Protein AF-A0A8E0S7M1-F1 (afdb_monomer_lite)

Foldseek 3Di:
DQPLVVVCVPDPDNDDLSVQKFKKQPDDPNRHIDTDDRPDDPVVDPAPDPDRDIDTDGWKQDPPPDPDDVVQQVVCPDLVNLVVLLVCLVVVVLVVVVVSLVSPHILSDDDDDPDDDPPPSSVSVVVSCVVVVRRGD

pLDDT: mean 76.75, std 13.72, range [44.88, 94.06]

Organism: NCBI:txid27845

Radius of gyration: 16.37 Å; chains: 1; bounding box: 41×38×44 Å

Sequence (137 aa):
MDIKMNIISSIDRPLKDKWNYGLFLPPSKGKAGKFLQEDRMLKEYPFDSSVGHLELKYKQRVYRVLKTNLNKLKKIHIKSNLKNFLDCVKSGDVDKVSKWLNKGLDPNFQWKDGGGKTENDLVFTYKLLEKRHVNCV

Secondary structure (DSSP, 8-state):
--HHHHHHHT-SSPPTTGGGEEEEEPPBTTBPPEEPPTTS-GGGS--SSSS---EEEE--B--SS----HHHHHHHSSHHHHHHHHHHHHTT-HHHHHHHHHHT--S------TT--THHHHHHHHHHHHHTT--B-

Structure (mmCIF, N/CA/C/O backbone):
data_AF-A0A8E0S7M1-F1
#
_entry.id   AF-A0A8E0S7M1-F1
#
loop_
_atom_site.group_PDB
_atom_site.id
_atom_site.type_symbol
_atom_site.label_atom_id
_atom_site.label_alt_id
_atom_site.label_comp_id
_atom_site.label_asym_id
_atom_site.label_entity_id
_atom_site.label_seq_id
_atom_site.pdbx_PDB_ins_code
_atom_site.Cartn_x
_atom_site.Cartn_y
_atom_site.Cartn_z
_atom_site.occupancy
_atom_site.B_iso_or_equiv
_atom_site.auth_seq_id
_atom_site.auth_comp_id
_atom_site.auth_asym_id
_atom_site.auth_atom_id
_atom_site.pdbx_PDB_model_num
ATOM 1 N N . MET A 1 1 ? 9.078 -19.422 -0.738 1.00 48.00 1 MET A N 1
ATOM 2 C CA . MET A 1 1 ? 9.791 -18.615 0.274 1.00 48.00 1 MET A CA 1
ATOM 3 C C . MET A 1 1 ? 9.487 -17.157 -0.017 1.00 48.00 1 MET A C 1
ATOM 5 O O . MET A 1 1 ? 9.556 -16.780 -1.182 1.00 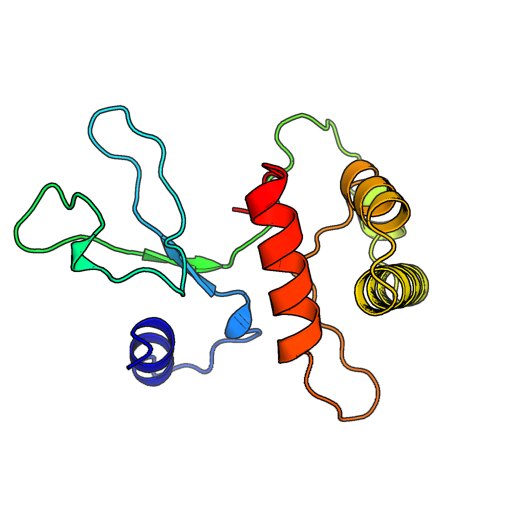48.00 1 MET A O 1
ATOM 9 N N . ASP A 1 2 ? 9.075 -16.383 0.984 1.00 74.44 2 ASP A N 1
ATOM 10 C CA . ASP A 1 2 ? 8.703 -14.979 0.792 1.00 74.44 2 ASP A CA 1
ATOM 11 C C . ASP A 1 2 ? 9.970 -14.113 0.674 1.00 74.44 2 ASP A C 1
ATOM 13 O O . ASP A 1 2 ? 10.666 -13.850 1.656 1.00 74.44 2 ASP A O 1
ATOM 17 N N . ILE A 1 3 ? 10.290 -13.696 -0.553 1.00 80.12 3 ILE A N 1
ATOM 18 C CA . ILE A 1 3 ? 11.481 -12.895 -0.875 1.00 80.12 3 ILE A CA 1
ATOM 19 C C . ILE A 1 3 ? 11.470 -11.562 -0.123 1.00 80.12 3 ILE A C 1
ATOM 21 O O . ILE A 1 3 ? 12.529 -11.086 0.287 1.00 80.12 3 ILE A O 1
ATOM 25 N N . LYS A 1 4 ? 10.285 -10.987 0.124 1.00 81.94 4 LYS A N 1
ATOM 26 C CA . LYS A 1 4 ? 10.144 -9.753 0.900 1.00 81.94 4 LYS A CA 1
ATOM 27 C C . LYS A 1 4 ? 10.672 -9.956 2.320 1.00 81.94 4 LYS A C 1
ATOM 29 O O . LYS A 1 4 ? 11.439 -9.131 2.807 1.00 81.94 4 LYS A O 1
ATOM 34 N N . MET A 1 5 ? 10.305 -11.062 2.967 1.00 80.44 5 MET A N 1
ATOM 35 C CA . MET A 1 5 ? 10.717 -11.343 4.346 1.00 80.44 5 MET A CA 1
ATOM 36 C C . MET A 1 5 ? 12.210 -11.648 4.454 1.00 80.44 5 MET A C 1
ATOM 38 O O . MET A 1 5 ? 12.847 -11.180 5.395 1.00 80.44 5 MET A O 1
ATOM 42 N N . ASN A 1 6 ? 12.783 -12.332 3.461 1.00 85.19 6 ASN A N 1
ATOM 43 C CA . ASN A 1 6 ? 14.228 -12.556 3.394 1.00 85.19 6 ASN A CA 1
ATOM 44 C C . ASN A 1 6 ? 15.000 -11.232 3.294 1.00 85.19 6 ASN A C 1
ATOM 46 O O . ASN A 1 6 ? 15.925 -11.009 4.070 1.00 85.19 6 ASN A O 1
ATOM 50 N N . ILE A 1 7 ? 14.580 -10.326 2.402 1.00 86.31 7 ILE A N 1
ATOM 51 C CA . ILE A 1 7 ? 15.206 -9.002 2.248 1.00 86.31 7 ILE A CA 1
ATOM 52 C C . ILE A 1 7 ? 15.051 -8.174 3.526 1.00 86.31 7 ILE A C 1
ATOM 54 O O . ILE A 1 7 ? 16.004 -7.554 3.979 1.00 86.31 7 ILE A O 1
ATOM 58 N N . ILE A 1 8 ? 13.866 -8.173 4.143 1.00 84.88 8 ILE A N 1
ATOM 59 C CA . ILE A 1 8 ? 13.645 -7.455 5.406 1.00 84.88 8 ILE A CA 1
ATOM 60 C C . ILE A 1 8 ? 14.558 -8.001 6.512 1.00 84.88 8 ILE A C 1
ATOM 62 O O . ILE A 1 8 ? 15.075 -7.222 7.307 1.00 84.88 8 ILE A O 1
ATOM 66 N N . SER A 1 9 ? 14.771 -9.320 6.562 1.00 84.50 9 SER A N 1
ATOM 67 C CA . SER A 1 9 ? 15.631 -9.957 7.566 1.00 84.50 9 SER A CA 1
ATOM 68 C C . SER A 1 9 ? 17.124 -9.684 7.370 1.00 84.50 9 SER A C 1
ATOM 70 O O . SER A 1 9 ? 17.870 -9.747 8.340 1.00 84.50 9 SER A O 1
ATOM 72 N N . SER A 1 10 ? 17.557 -9.357 6.148 1.00 86.81 10 SER A N 1
ATOM 73 C CA . SER A 1 10 ? 18.957 -9.044 5.839 1.00 86.81 10 SER A CA 1
ATOM 74 C C . SER A 1 10 ? 19.325 -7.576 6.074 1.00 86.81 10 SER A C 1
ATOM 76 O O . SER A 1 10 ? 20.444 -7.177 5.772 1.00 86.81 10 SER A O 1
ATOM 78 N N . ILE A 1 11 ? 18.388 -6.742 6.533 1.00 86.69 11 ILE A N 1
ATOM 79 C CA . ILE A 1 11 ? 18.644 -5.330 6.829 1.00 86.69 11 ILE A CA 1
ATOM 80 C C . ILE A 1 11 ? 19.069 -5.214 8.294 1.00 86.69 11 ILE A C 1
ATOM 82 O O . ILE A 1 11 ? 18.279 -5.488 9.193 1.00 86.69 11 ILE A O 1
ATOM 86 N N . ASP A 1 12 ? 20.292 -4.731 8.529 1.00 81.00 12 ASP A N 1
ATOM 87 C CA . ASP A 1 12 ? 20.892 -4.599 9.871 1.00 81.00 12 ASP A CA 1
ATOM 88 C C . ASP A 1 12 ? 20.075 -3.734 10.841 1.00 81.00 12 ASP A C 1
ATOM 90 O O . ASP A 1 12 ? 20.203 -3.840 12.061 1.00 81.00 12 ASP A O 1
ATOM 94 N N . ARG A 1 13 ? 19.241 -2.834 10.311 1.00 82.88 13 ARG A N 1
ATOM 95 C CA . ARG A 1 13 ? 18.415 -1.921 11.104 1.00 82.88 13 ARG A CA 1
ATOM 96 C C . ARG A 1 13 ? 16.965 -2.402 11.135 1.00 82.88 13 ARG A C 1
ATOM 98 O O . ARG A 1 13 ? 16.385 -2.632 10.074 1.00 82.88 13 ARG A O 1
ATOM 105 N N . PRO A 1 14 ? 16.322 -2.464 12.314 1.00 78.62 14 PRO A N 1
ATOM 106 C CA . PRO A 1 14 ? 14.926 -2.863 12.403 1.00 78.62 14 PRO A CA 1
ATOM 107 C C . PRO A 1 14 ? 14.034 -1.883 11.633 1.00 78.62 14 PRO A C 1
ATOM 109 O O . PRO A 1 14 ? 13.966 -0.692 11.944 1.00 78.62 14 PRO A O 1
ATOM 112 N N . LEU A 1 15 ? 13.321 -2.399 10.632 1.00 80.75 15 LEU A N 1
ATOM 113 C CA . LEU A 1 15 ? 12.324 -1.631 9.897 1.00 80.75 15 LEU A CA 1
ATOM 114 C C . LEU A 1 15 ? 11.043 -1.507 10.723 1.00 80.75 15 LEU A C 1
ATOM 116 O O . LEU A 1 15 ? 10.378 -2.498 11.044 1.00 80.75 15 LEU A O 1
ATOM 120 N N . LYS A 1 16 ? 10.668 -0.266 11.035 1.00 80.56 16 LYS A N 1
ATOM 121 C CA . LYS A 1 16 ? 9.350 0.042 11.588 1.00 80.56 16 LYS A CA 1
ATOM 122 C C . LYS A 1 16 ? 8.281 -0.322 10.553 1.00 80.56 16 LYS A C 1
ATOM 124 O O . LYS A 1 16 ? 8.464 -0.063 9.373 1.00 80.56 16 LYS A O 1
ATOM 129 N N . ASP A 1 17 ? 7.166 -0.902 10.993 1.00 77.31 17 ASP A N 1
ATOM 130 C CA . ASP A 1 17 ? 6.001 -1.174 10.139 1.00 77.31 17 ASP A CA 1
ATOM 131 C C . ASP A 1 17 ? 6.348 -2.016 8.895 1.00 77.31 17 ASP A C 1
ATOM 133 O O . ASP A 1 17 ? 5.838 -1.778 7.804 1.00 77.31 17 ASP A O 1
ATOM 137 N N . LYS A 1 18 ? 7.216 -3.026 9.072 1.00 79.44 18 LYS A N 1
ATOM 138 C CA . LYS A 1 18 ? 7.770 -3.904 8.019 1.00 79.44 18 LYS A CA 1
ATOM 139 C C . LYS A 1 18 ? 6.757 -4.418 6.983 1.00 79.44 18 LYS A C 1
ATOM 141 O O . LYS A 1 18 ? 7.104 -4.615 5.826 1.00 79.44 18 LYS A O 1
ATOM 146 N N . TRP A 1 19 ? 5.503 -4.605 7.387 1.00 76.88 19 TRP A N 1
ATOM 147 C CA . TRP A 1 19 ? 4.411 -5.093 6.541 1.00 76.88 19 TRP A CA 1
ATOM 148 C C . TRP A 1 19 ? 3.914 -4.078 5.512 1.00 76.88 19 TRP A C 1
ATOM 150 O O . TRP A 1 19 ? 3.329 -4.469 4.508 1.00 76.88 19 TRP A O 1
ATOM 160 N N . ASN A 1 20 ? 4.173 -2.794 5.743 1.00 82.38 20 ASN A N 1
ATOM 161 C CA . ASN A 1 20 ? 3.864 -1.728 4.803 1.00 82.38 20 ASN A CA 1
ATOM 162 C C . ASN A 1 20 ? 4.976 -1.534 3.770 1.00 82.38 20 ASN A C 1
ATOM 164 O O . ASN A 1 20 ? 4.851 -0.663 2.923 1.00 82.38 20 ASN A O 1
ATOM 168 N N . TYR A 1 21 ? 6.054 -2.319 3.800 1.00 85.00 21 TYR A N 1
ATOM 169 C CA . TYR A 1 21 ? 7.035 -2.317 2.722 1.00 85.00 21 TYR A CA 1
ATOM 170 C C . TYR A 1 21 ? 6.650 -3.319 1.634 1.00 85.00 21 TYR A C 1
ATOM 172 O O . TYR A 1 21 ? 6.110 -4.390 1.907 1.00 85.00 21 TYR A O 1
ATOM 180 N N . GLY A 1 22 ? 6.959 -2.980 0.387 1.00 87.12 22 GLY A N 1
ATOM 181 C CA . GLY A 1 22 ? 6.825 -3.872 -0.756 1.00 87.12 22 GLY A CA 1
ATOM 182 C C . GLY A 1 22 ? 7.996 -3.748 -1.714 1.00 87.12 22 GLY A C 1
ATOM 183 O O . GLY A 1 22 ? 8.737 -2.764 -1.694 1.00 87.12 22 GLY A O 1
ATOM 184 N N . LEU A 1 23 ? 8.133 -4.752 -2.576 1.00 88.50 23 LEU A N 1
ATOM 185 C CA . LEU A 1 23 ? 9.068 -4.705 -3.692 1.00 88.50 23 LEU A CA 1
ATOM 186 C C . LEU A 1 23 ? 8.464 -3.848 -4.801 1.00 88.50 23 LEU A C 1
ATOM 188 O O . LEU A 1 23 ? 7.361 -4.119 -5.274 1.00 88.50 23 LEU A O 1
ATOM 192 N N . PHE A 1 24 ? 9.182 -2.808 -5.194 1.00 88.50 24 PHE A N 1
ATOM 193 C CA . PHE A 1 24 ? 8.788 -1.850 -6.210 1.00 88.50 24 PHE A CA 1
ATOM 194 C C . PHE A 1 24 ? 9.653 -2.035 -7.451 1.00 88.50 24 PHE A C 1
ATOM 196 O O . PHE A 1 24 ? 10.879 -1.970 -7.386 1.00 88.50 24 PHE A O 1
ATOM 203 N N . LEU A 1 25 ? 8.995 -2.254 -8.585 1.00 88.12 25 LEU A N 1
ATOM 204 C CA . LEU A 1 25 ? 9.604 -2.183 -9.901 1.00 88.12 25 LEU A CA 1
ATOM 205 C C . LEU A 1 25 ? 9.602 -0.716 -10.350 1.00 88.12 25 LEU A C 1
ATOM 207 O O . LEU A 1 25 ? 8.513 -0.152 -10.525 1.00 88.12 25 LEU A O 1
ATOM 211 N N . PRO A 1 26 ? 10.773 -0.090 -10.543 1.00 87.94 26 PRO A N 1
ATOM 212 C CA . PRO A 1 26 ? 10.840 1.285 -11.002 1.00 87.94 26 PRO A CA 1
ATOM 213 C C . PRO A 1 26 ? 10.295 1.446 -12.429 1.00 87.94 26 PRO A C 1
ATOM 215 O O . PRO A 1 26 ? 10.206 0.473 -13.184 1.00 87.94 26 PRO A O 1
ATOM 218 N N . PRO A 1 27 ? 9.895 2.673 -12.809 1.00 86.62 27 PRO A N 1
ATOM 219 C CA . PRO A 1 27 ? 9.489 2.965 -14.177 1.00 86.62 27 PRO A CA 1
ATOM 220 C C . PRO A 1 27 ? 10.598 2.605 -15.175 1.00 86.62 27 PRO A C 1
ATOM 222 O O . PRO A 1 27 ? 11.763 2.923 -14.951 1.00 86.62 27 PRO A O 1
ATOM 225 N N . SER A 1 28 ? 10.233 1.982 -16.295 1.00 85.12 28 SER A N 1
ATOM 226 C CA . SER A 1 28 ? 11.164 1.608 -17.369 1.00 85.12 28 SER A CA 1
ATOM 227 C C . SER A 1 28 ? 10.458 1.670 -18.722 1.00 85.12 28 SER A C 1
ATOM 229 O O . SER A 1 28 ? 9.289 1.293 -18.826 1.00 85.12 28 SER A O 1
ATOM 231 N N . LYS A 1 29 ? 11.152 2.151 -19.763 1.00 83.38 29 LYS A N 1
ATOM 232 C CA . LYS A 1 29 ? 10.679 2.176 -21.166 1.00 83.38 29 LYS A CA 1
ATOM 233 C C . LYS A 1 29 ? 9.243 2.712 -21.334 1.00 83.38 29 LYS A C 1
ATOM 235 O O . LYS A 1 29 ? 8.409 2.101 -21.996 1.00 83.38 29 LYS A O 1
ATOM 240 N N . GLY A 1 30 ? 8.929 3.830 -20.678 1.00 82.56 30 GLY A N 1
ATOM 241 C CA . GLY A 1 30 ? 7.603 4.464 -20.746 1.00 82.56 30 GLY A CA 1
ATOM 242 C C . GLY A 1 30 ? 6.503 3.776 -19.924 1.00 82.56 30 GLY A C 1
ATOM 243 O O . GLY A 1 30 ? 5.374 4.261 -19.898 1.00 82.56 30 GLY A O 1
ATOM 244 N N . LYS A 1 31 ? 6.806 2.683 -19.211 1.00 84.00 31 LYS A N 1
ATOM 245 C CA . LYS A 1 31 ? 5.891 2.056 -18.247 1.00 84.00 31 LYS A CA 1
ATOM 246 C C . LYS A 1 31 ? 6.073 2.688 -16.872 1.00 84.00 31 LYS A C 1
ATOM 248 O O . LYS A 1 31 ? 7.197 2.848 -16.400 1.00 84.00 31 LYS A O 1
ATOM 253 N N . ALA A 1 32 ? 4.963 3.015 -16.215 1.00 83.62 32 ALA A N 1
ATOM 254 C CA . ALA A 1 32 ? 4.980 3.490 -14.837 1.00 83.62 32 ALA A CA 1
ATOM 255 C C . ALA A 1 32 ? 5.507 2.404 -13.885 1.00 83.62 32 ALA A C 1
ATOM 257 O O . ALA A 1 32 ? 5.274 1.211 -14.090 1.00 83.62 32 ALA A O 1
ATOM 258 N N . GLY A 1 33 ? 6.187 2.838 -12.825 1.00 85.19 33 GLY A N 1
ATOM 259 C CA . GLY A 1 33 ? 6.627 1.945 -11.760 1.00 85.19 33 GLY A CA 1
ATOM 260 C C . GLY A 1 33 ? 5.440 1.367 -10.991 1.00 85.19 33 GLY A C 1
ATOM 261 O O . GLY A 1 33 ? 4.367 1.977 -10.931 1.00 85.19 33 GLY A O 1
ATOM 262 N N . LYS A 1 34 ? 5.627 0.183 -10.410 1.00 85.88 34 LYS A N 1
ATOM 263 C CA . LYS A 1 34 ? 4.570 -0.548 -9.706 1.00 85.88 34 LYS A CA 1
ATOM 264 C C . LYS A 1 34 ? 5.125 -1.410 -8.585 1.00 85.88 34 LYS A C 1
ATOM 266 O O . LYS A 1 34 ? 6.230 -1.933 -8.688 1.00 85.88 34 LYS A O 1
ATOM 271 N N . PHE A 1 35 ? 4.325 -1.620 -7.549 1.00 86.44 35 PHE A N 1
ATOM 272 C CA . PHE A 1 35 ? 4.608 -2.663 -6.574 1.00 86.44 35 PHE A CA 1
ATOM 273 C C . PHE A 1 35 ? 4.308 -4.044 -7.155 1.00 86.44 35 PHE A C 1
ATOM 275 O O . PHE A 1 35 ? 3.400 -4.215 -7.973 1.00 86.44 35 PHE A O 1
ATOM 282 N N . LEU A 1 36 ? 5.108 -5.022 -6.751 1.00 86.75 36 LEU A N 1
ATOM 283 C CA . LEU A 1 36 ? 4.885 -6.424 -7.059 1.00 86.75 36 LEU A CA 1
ATOM 284 C C . LEU A 1 36 ? 3.801 -6.974 -6.128 1.00 86.75 36 LEU A C 1
ATOM 286 O O . LEU A 1 36 ? 3.778 -6.676 -4.932 1.00 86.75 36 LEU A O 1
ATOM 290 N N . GLN A 1 37 ? 2.926 -7.793 -6.697 1.00 83.50 37 GLN A N 1
ATOM 291 C CA . GLN A 1 37 ? 1.968 -8.615 -5.970 1.00 83.50 37 GLN A CA 1
ATOM 292 C C . GLN A 1 37 ? 2.711 -9.725 -5.225 1.00 83.50 37 GLN A C 1
ATOM 294 O O . GLN A 1 37 ? 3.592 -10.373 -5.795 1.00 83.50 37 GLN A O 1
ATOM 299 N N . GLU A 1 38 ? 2.364 -9.918 -3.956 1.00 78.94 38 GLU A N 1
ATOM 300 C CA . GLU A 1 38 ? 3.060 -10.839 -3.046 1.00 78.94 38 GLU A CA 1
ATOM 301 C C . GLU A 1 38 ? 2.734 -12.314 -3.324 1.00 78.94 38 GLU A C 1
ATOM 303 O O . GLU A 1 38 ? 3.527 -13.193 -3.004 1.00 78.94 38 GLU A O 1
ATOM 308 N N . ASP A 1 39 ? 1.591 -12.586 -3.953 1.00 80.44 39 ASP A N 1
ATOM 309 C CA . ASP A 1 39 ? 1.128 -13.914 -4.365 1.00 80.44 39 ASP A CA 1
ATOM 310 C C . ASP A 1 39 ? 1.647 -14.348 -5.748 1.00 80.44 39 ASP A C 1
ATOM 312 O O . ASP A 1 39 ? 1.427 -15.488 -6.158 1.00 80.44 39 ASP A O 1
ATOM 316 N N . ARG A 1 40 ? 2.373 -13.471 -6.453 1.00 84.00 40 ARG A N 1
ATOM 317 C CA . ARG A 1 40 ? 2.904 -13.720 -7.799 1.00 84.00 40 ARG A CA 1
ATOM 318 C C . ARG A 1 40 ? 4.412 -13.958 -7.781 1.00 84.00 40 ARG A C 1
ATOM 320 O O . ARG A 1 40 ? 5.163 -13.230 -7.133 1.00 84.00 40 ARG A O 1
ATOM 327 N N . MET A 1 41 ? 4.895 -14.944 -8.537 1.00 84.19 41 MET A N 1
ATOM 328 C CA . MET A 1 41 ? 6.325 -15.246 -8.606 1.00 84.19 41 MET A CA 1
ATOM 329 C C . MET A 1 41 ? 7.100 -14.153 -9.352 1.00 84.19 41 MET A C 1
ATOM 331 O O . MET A 1 41 ? 6.640 -13.630 -10.366 1.00 84.19 41 MET A O 1
ATOM 335 N N . LEU A 1 42 ? 8.343 -13.878 -8.926 1.00 83.88 42 LEU A N 1
ATOM 336 C CA . LEU A 1 42 ? 9.208 -12.891 -9.593 1.00 83.88 42 LEU A CA 1
ATOM 337 C C . LEU A 1 42 ? 9.385 -13.170 -11.090 1.00 83.88 42 LEU A C 1
ATOM 339 O O . LEU A 1 42 ? 9.322 -12.244 -11.889 1.00 83.88 42 LEU A O 1
ATOM 343 N N . LYS A 1 43 ? 9.541 -14.439 -11.483 1.00 84.12 43 LYS A N 1
ATOM 344 C CA . LYS A 1 43 ? 9.726 -14.841 -12.890 1.00 84.12 43 LYS A CA 1
ATOM 345 C C . LYS A 1 43 ? 8.556 -14.472 -13.811 1.00 84.12 43 LYS A C 1
ATOM 347 O O . LYS A 1 43 ? 8.709 -14.487 -15.024 1.00 84.12 43 LYS A O 1
ATOM 352 N N . GLU A 1 44 ? 7.384 -14.179 -13.250 1.00 85.69 44 GLU A N 1
ATOM 353 C CA . GLU A 1 44 ? 6.204 -13.774 -14.014 1.00 85.69 44 GLU A CA 1
ATOM 354 C C . GLU A 1 44 ? 6.188 -12.269 -14.322 1.00 85.69 44 GLU A C 1
ATOM 356 O O . GLU A 1 44 ? 5.284 -11.790 -15.013 1.00 85.69 44 GLU A O 1
ATOM 361 N N . TYR A 1 45 ? 7.158 -11.513 -13.800 1.00 83.25 45 TYR A N 1
ATOM 362 C CA . TYR A 1 45 ? 7.344 -10.105 -14.111 1.00 83.25 45 TYR A CA 1
ATOM 363 C C . TYR A 1 45 ? 8.350 -9.938 -15.257 1.00 83.25 45 TYR A C 1
ATOM 365 O O . TYR A 1 45 ? 9.402 -10.577 -15.254 1.00 83.25 45 TYR A O 1
ATOM 373 N N . PRO A 1 46 ? 8.058 -9.064 -16.237 1.00 78.50 46 PRO A N 1
ATOM 374 C CA . PRO A 1 46 ? 8.929 -8.851 -17.386 1.00 78.50 46 PRO A CA 1
ATOM 375 C C . PRO A 1 46 ? 10.104 -7.944 -16.997 1.00 78.50 46 PRO A C 1
ATOM 377 O O . PRO A 1 46 ? 10.053 -6.733 -17.214 1.00 78.50 46 PRO A O 1
ATOM 380 N N . PHE A 1 47 ? 11.139 -8.510 -16.375 1.00 80.94 47 PHE A N 1
ATOM 381 C CA . PHE A 1 47 ? 12.374 -7.777 -16.101 1.00 80.94 47 PHE A CA 1
ATOM 382 C C . PHE A 1 47 ? 13.125 -7.512 -17.410 1.00 80.94 47 PHE A C 1
ATOM 384 O O . PHE A 1 47 ? 13.331 -8.418 -18.212 1.00 80.94 47 PHE A O 1
ATOM 391 N N . ASP A 1 48 ? 13.520 -6.257 -17.628 1.00 69.31 48 ASP A N 1
ATOM 392 C CA . ASP A 1 48 ? 14.210 -5.820 -18.849 1.00 69.31 48 ASP A CA 1
ATOM 393 C C . ASP A 1 48 ? 15.680 -6.288 -18.923 1.00 69.31 48 ASP A C 1
ATOM 395 O O . ASP A 1 48 ? 16.295 -6.192 -19.984 1.00 69.31 48 ASP A O 1
ATOM 399 N N . SER A 1 49 ? 16.248 -6.774 -17.813 1.00 67.31 49 SER A N 1
ATOM 400 C CA . SER A 1 49 ? 17.653 -7.172 -17.665 1.00 67.31 49 SER A CA 1
ATOM 401 C C . SER A 1 49 ? 17.798 -8.494 -16.906 1.00 67.31 49 SER A C 1
ATOM 403 O O . SER A 1 49 ? 16.946 -8.861 -16.096 1.00 67.31 49 SER A O 1
ATOM 405 N N . SER A 1 50 ? 18.921 -9.185 -17.131 1.00 64.50 50 SER A N 1
ATOM 406 C CA . SER A 1 50 ? 19.305 -10.424 -16.430 1.00 64.50 50 SER A CA 1
ATOM 407 C C . SER A 1 50 ? 19.404 -10.254 -14.910 1.00 64.50 50 SER A C 1
ATOM 409 O O . SER A 1 50 ? 19.168 -11.202 -14.165 1.00 64.50 50 SER A O 1
ATOM 411 N N . VAL A 1 51 ? 19.696 -9.035 -14.452 1.00 60.75 51 VAL A N 1
ATOM 412 C CA . VAL A 1 51 ? 19.609 -8.622 -13.050 1.00 60.75 51 VAL A CA 1
ATOM 413 C C . VAL A 1 51 ? 18.469 -7.613 -12.949 1.00 60.75 51 VAL A C 1
ATOM 415 O O . VAL A 1 51 ? 18.630 -6.453 -13.327 1.00 60.75 51 VAL A O 1
ATOM 418 N N . GLY A 1 52 ? 17.286 -8.055 -12.520 1.00 70.69 52 GLY A N 1
ATOM 419 C CA . GLY A 1 52 ? 16.162 -7.151 -12.273 1.00 70.69 52 GLY A CA 1
ATOM 420 C C . GLY A 1 52 ? 16.496 -6.179 -11.137 1.00 70.69 52 GLY A C 1
ATOM 421 O O . GLY A 1 52 ? 16.948 -6.605 -10.076 1.00 70.69 52 GLY A O 1
ATOM 422 N N . HIS A 1 53 ? 16.279 -4.877 -11.343 1.00 82.88 53 HIS A N 1
ATOM 423 C CA . HIS A 1 53 ? 16.419 -3.873 -10.286 1.00 82.88 53 HIS A CA 1
ATOM 424 C C . HIS A 1 53 ? 15.069 -3.670 -9.585 1.00 82.88 53 HIS A C 1
ATOM 426 O O . HIS A 1 53 ? 14.087 -3.279 -10.218 1.00 82.88 53 HIS A O 1
ATOM 432 N N . LEU A 1 54 ? 15.018 -3.964 -8.285 1.00 88.75 54 LEU A N 1
ATOM 433 C CA . LEU A 1 54 ? 13.853 -3.761 -7.425 1.00 88.75 54 LEU A CA 1
ATOM 434 C C . LEU A 1 54 ? 14.237 -2.869 -6.245 1.00 88.75 54 LEU A C 1
ATOM 436 O O . LEU A 1 54 ? 15.327 -2.994 -5.691 1.00 88.75 54 LEU A O 1
ATOM 440 N N . GLU A 1 55 ? 13.311 -2.015 -5.827 1.00 89.94 55 GLU A N 1
ATOM 441 C CA . GLU A 1 55 ? 13.452 -1.170 -4.643 1.00 89.94 55 GLU A CA 1
ATOM 442 C C . GLU A 1 55 ? 12.559 -1.708 -3.517 1.00 89.94 55 GLU A C 1
ATOM 444 O O . GLU A 1 55 ? 11.386 -2.005 -3.742 1.00 89.94 55 GLU A O 1
ATOM 449 N N . LEU A 1 56 ? 13.061 -1.795 -2.284 1.00 88.88 56 LEU A N 1
ATOM 450 C CA . LEU A 1 56 ? 12.196 -1.998 -1.120 1.00 88.88 56 LEU A CA 1
ATOM 451 C C . LEU A 1 56 ? 11.622 -0.637 -0.697 1.00 88.88 56 LEU A C 1
ATOM 453 O O . LEU A 1 56 ? 12.342 0.202 -0.158 1.00 88.88 56 LEU A O 1
ATOM 457 N N . LYS A 1 57 ? 10.328 -0.405 -0.938 1.00 87.44 57 LYS A N 1
ATOM 458 C CA . LYS A 1 57 ? 9.664 0.883 -0.669 1.00 87.44 57 LYS A CA 1
ATOM 459 C C . LYS A 1 57 ? 8.500 0.752 0.296 1.00 87.44 57 LYS A C 1
ATOM 461 O O . LYS A 1 57 ? 7.781 -0.241 0.276 1.00 87.44 57 LYS A O 1
ATOM 466 N N . TYR A 1 58 ? 8.296 1.791 1.101 1.00 85.75 58 TYR A N 1
ATOM 467 C CA . TYR A 1 58 ? 7.117 1.925 1.950 1.00 85.75 58 TYR A CA 1
ATOM 468 C C . TYR A 1 58 ? 5.891 2.261 1.089 1.00 85.75 58 TYR A C 1
ATOM 470 O O . TYR A 1 58 ? 5.904 3.253 0.356 1.00 85.75 58 TYR A O 1
ATOM 478 N N . LYS A 1 59 ? 4.847 1.439 1.188 1.00 83.00 59 LYS A N 1
ATOM 479 C CA . LYS A 1 59 ? 3.554 1.614 0.533 1.00 83.00 59 LYS A CA 1
ATOM 480 C C . LYS A 1 59 ? 2.774 2.700 1.258 1.00 83.00 59 LYS A C 1
ATOM 482 O O . LYS A 1 59 ? 2.437 2.563 2.436 1.00 83.00 59 LYS A O 1
ATOM 487 N N . GLN A 1 60 ? 2.436 3.768 0.558 1.00 78.56 60 GLN A N 1
ATOM 488 C CA . GLN A 1 60 ? 1.647 4.871 1.103 1.00 78.56 60 GLN A CA 1
ATOM 489 C C . GLN A 1 60 ? 0.623 5.329 0.080 1.00 78.56 60 GLN A C 1
ATOM 491 O O . GLN A 1 60 ? 0.859 5.309 -1.131 1.00 78.56 60 GLN A O 1
ATOM 496 N N . ARG A 1 61 ? -0.534 5.785 0.553 1.00 81.12 61 ARG A N 1
ATOM 497 C CA . ARG A 1 61 ? -1.541 6.292 -0.367 1.00 81.12 61 ARG A CA 1
ATOM 498 C C . ARG A 1 61 ? -1.027 7.529 -1.106 1.00 81.12 61 ARG A C 1
ATOM 500 O O . ARG A 1 61 ? -0.656 8.530 -0.496 1.00 81.12 61 ARG A O 1
ATOM 507 N N . VAL A 1 62 ? -1.092 7.493 -2.439 1.00 76.25 62 VAL A N 1
ATOM 508 C CA . VAL A 1 62 ? -0.751 8.644 -3.285 1.00 76.25 62 VAL A CA 1
ATOM 509 C C . VAL A 1 62 ? -2.026 9.410 -3.632 1.00 76.25 62 VAL A C 1
ATOM 511 O O . VAL A 1 62 ? -2.867 8.963 -4.415 1.00 76.25 62 VAL A O 1
ATOM 514 N N . TYR A 1 63 ? -2.172 10.605 -3.069 1.00 76.31 63 TYR A N 1
ATOM 515 C CA . TYR A 1 63 ? -3.332 11.473 -3.284 1.00 76.31 63 TYR A CA 1
ATOM 516 C C . TYR A 1 63 ? -3.212 12.245 -4.614 1.00 76.31 63 TYR A C 1
ATOM 518 O O . TYR A 1 63 ? -2.897 13.428 -4.620 1.00 76.31 63 TYR A O 1
ATOM 526 N N . ARG A 1 64 ? -3.446 11.585 -5.761 1.00 63.31 64 ARG A N 1
ATOM 527 C CA . ARG A 1 64 ? -3.266 12.202 -7.100 1.00 63.31 64 ARG A CA 1
ATOM 528 C C . ARG A 1 64 ? -4.309 13.267 -7.483 1.00 63.31 64 ARG A C 1
ATOM 530 O O . ARG A 1 64 ? -3.976 14.179 -8.225 1.00 63.31 64 ARG A O 1
ATOM 537 N N . VAL A 1 65 ? -5.558 13.152 -7.016 1.00 53.84 65 VAL A N 1
ATOM 538 C CA . VAL A 1 65 ? -6.697 13.986 -7.494 1.00 53.84 65 VAL A CA 1
ATOM 539 C C . VAL A 1 65 ? -7.257 14.918 -6.419 1.00 53.84 65 VAL A C 1
ATOM 541 O O . VAL A 1 65 ? -8.152 15.724 -6.655 1.00 53.84 65 VAL A O 1
ATOM 544 N N . LEU A 1 66 ? -6.718 14.869 -5.212 1.00 55.16 66 LEU A N 1
ATOM 545 C CA . LEU A 1 66 ? -7.212 15.704 -4.140 1.00 55.16 66 LEU A CA 1
ATOM 546 C C . LEU A 1 66 ? -6.204 16.836 -3.929 1.00 55.16 66 LEU A C 1
ATOM 548 O O . LEU A 1 66 ? -5.089 16.602 -3.467 1.00 55.16 66 LEU A O 1
ATOM 552 N N . LYS A 1 67 ? -6.637 18.089 -4.126 1.00 56.50 67 LYS A N 1
ATOM 553 C CA . LYS A 1 67 ? -6.172 19.205 -3.281 1.00 56.50 67 LYS A CA 1
ATOM 554 C C . LYS A 1 67 ? -6.613 18.906 -1.836 1.00 56.50 67 LYS A C 1
ATOM 556 O O . LYS A 1 67 ? -7.452 19.601 -1.265 1.00 56.50 67 LYS A O 1
ATOM 561 N N . THR A 1 68 ? -6.173 17.782 -1.272 1.00 61.22 68 THR A N 1
ATOM 562 C CA . THR A 1 68 ? -6.619 17.325 0.036 1.00 61.22 68 THR A CA 1
ATOM 563 C C . THR A 1 68 ? -5.974 18.226 1.048 1.00 61.22 68 THR A C 1
ATOM 565 O O . THR A 1 68 ? -4.758 18.242 1.213 1.00 61.22 68 THR A O 1
ATOM 568 N N . ASN A 1 69 ? -6.808 18.979 1.747 1.00 76.00 69 ASN A N 1
ATOM 569 C CA . ASN A 1 69 ? -6.362 19.714 2.905 1.00 76.00 69 ASN A CA 1
ATOM 570 C C . ASN A 1 69 ? -5.814 18.703 3.929 1.00 76.00 69 ASN A C 1
ATOM 572 O O . ASN A 1 69 ? -6.561 17.843 4.404 1.00 76.00 69 ASN A O 1
ATOM 576 N N . LEU A 1 70 ? -4.527 18.814 4.272 1.00 81.50 70 LEU A N 1
ATOM 577 C CA . LEU A 1 70 ? -3.856 17.955 5.255 1.00 81.50 70 LEU A CA 1
ATOM 578 C C . LEU A 1 70 ? -4.638 17.870 6.574 1.00 81.50 70 LEU A C 1
ATOM 580 O O . LEU A 1 70 ? -4.683 16.817 7.205 1.00 81.50 70 LEU A O 1
ATOM 584 N N . ASN A 1 71 ? -5.337 18.940 6.961 1.00 84.44 71 ASN A N 1
ATOM 585 C CA . ASN A 1 71 ? -6.163 18.962 8.166 1.00 84.44 71 ASN A CA 1
ATOM 586 C C . ASN A 1 71 ? -7.387 18.043 8.053 1.00 84.44 71 ASN A C 1
ATOM 588 O O . ASN A 1 71 ? -7.785 17.435 9.044 1.00 84.44 71 ASN A O 1
ATOM 592 N N . LYS A 1 72 ? -7.977 17.892 6.858 1.00 86.12 72 LYS A N 1
ATOM 593 C CA . LYS A 1 72 ? -9.059 16.919 6.626 1.00 86.12 72 LYS A CA 1
ATOM 594 C C . LYS A 1 72 ? -8.529 15.488 6.715 1.00 86.12 72 LYS A C 1
ATOM 596 O O . LYS A 1 72 ? -9.158 14.661 7.365 1.00 86.12 72 LYS A O 1
ATOM 601 N N . LEU A 1 73 ? -7.353 15.219 6.142 1.00 87.00 73 LEU A N 1
ATOM 602 C CA . LEU A 1 73 ? -6.720 13.898 6.226 1.00 87.00 73 LEU A CA 1
ATOM 603 C C . LEU A 1 73 ? -6.397 13.512 7.673 1.00 87.00 73 LEU A C 1
ATOM 605 O O . LEU A 1 73 ? -6.726 12.402 8.087 1.00 87.00 73 LEU A O 1
ATOM 609 N N . LYS A 1 74 ? -5.851 14.443 8.467 1.00 86.69 74 LYS A N 1
ATOM 610 C CA . LYS A 1 74 ? -5.602 14.237 9.904 1.00 86.69 74 LYS A CA 1
ATOM 611 C C . LYS A 1 74 ? -6.884 13.907 10.672 1.00 86.69 74 LYS A C 1
ATOM 613 O O . LYS A 1 74 ? -6.885 12.985 11.476 1.00 86.69 74 LYS A O 1
ATOM 618 N N . LYS A 1 75 ? -7.989 14.612 10.394 1.00 90.50 75 LYS A N 1
ATOM 619 C CA . LYS A 1 75 ? -9.298 14.346 11.023 1.00 90.50 75 LYS A CA 1
ATOM 620 C C . LYS A 1 75 ? -9.863 12.969 10.670 1.00 90.50 75 LYS A C 1
ATOM 622 O O . LYS A 1 75 ? -10.578 12.381 11.474 1.00 90.50 75 LYS A O 1
ATOM 627 N N . ILE A 1 76 ? -9.563 12.456 9.479 1.00 90.88 76 ILE A N 1
ATOM 628 C CA . ILE A 1 76 ? -9.972 11.106 9.080 1.00 90.88 76 ILE A CA 1
ATOM 629 C C . ILE A 1 76 ? -9.113 10.052 9.795 1.00 90.88 76 ILE A C 1
ATOM 631 O O . ILE A 1 76 ? -9.661 9.051 10.242 1.00 90.88 76 ILE A O 1
ATOM 635 N N . HIS A 1 77 ? -7.817 10.308 9.993 1.00 89.12 77 HIS A N 1
ATOM 636 C CA . HIS A 1 77 ? -6.860 9.392 10.633 1.00 89.12 77 HIS A CA 1
ATOM 637 C C . HIS A 1 77 ? -6.820 9.503 12.165 1.00 89.12 77 HIS A C 1
ATOM 639 O O . HIS A 1 77 ? -5.756 9.602 12.773 1.00 89.12 77 HIS A O 1
ATOM 645 N N . ILE A 1 78 ? -7.988 9.465 12.803 1.00 92.38 78 ILE A N 1
ATOM 646 C CA . ILE A 1 78 ? -8.105 9.370 14.265 1.00 92.38 78 ILE A CA 1
ATOM 647 C C . ILE A 1 78 ? -8.503 7.952 14.682 1.00 92.38 78 ILE A C 1
ATOM 649 O O . ILE A 1 78 ? -9.161 7.235 13.929 1.00 92.38 78 ILE A O 1
ATOM 653 N N . LYS A 1 79 ? -8.143 7.557 15.910 1.00 89.62 79 LYS A N 1
ATOM 654 C CA . LYS A 1 79 ? -8.306 6.184 16.421 1.00 89.62 79 LYS A CA 1
ATOM 655 C C . LYS A 1 79 ? -9.726 5.623 16.249 1.00 89.62 79 LYS A C 1
ATOM 657 O O . LYS A 1 79 ? -9.872 4.480 15.834 1.00 89.62 79 LYS A O 1
ATOM 662 N N . SER A 1 80 ? -10.760 6.415 16.530 1.00 91.88 80 SER A N 1
ATOM 663 C CA . SER A 1 80 ? -12.162 5.990 16.390 1.00 91.88 80 SER A CA 1
ATOM 664 C C . SER A 1 80 ? -12.543 5.677 14.941 1.00 91.88 80 SER A C 1
ATOM 666 O O . SER A 1 80 ? -13.145 4.644 14.671 1.00 91.88 80 SER A O 1
ATOM 668 N N . ASN A 1 81 ? -12.146 6.527 13.994 1.00 94.06 81 ASN A N 1
ATOM 669 C CA . ASN A 1 81 ? -12.425 6.322 12.573 1.00 94.06 81 ASN A CA 1
ATOM 670 C C . ASN A 1 81 ? -11.689 5.102 12.019 1.00 94.06 81 AS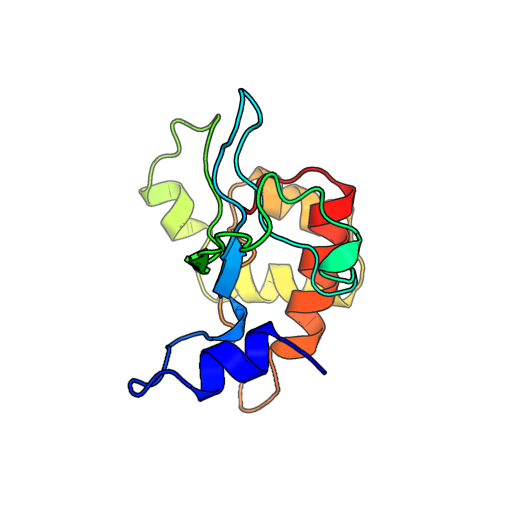N A C 1
ATOM 672 O O . ASN A 1 81 ? -12.270 4.338 11.254 1.00 94.06 81 ASN A O 1
ATOM 676 N N . LEU A 1 82 ? -10.433 4.904 12.428 1.00 89.94 82 LEU A N 1
ATOM 677 C CA . LEU A 1 82 ? -9.646 3.730 12.050 1.00 89.94 82 LEU A CA 1
ATOM 678 C C . LEU A 1 82 ? -10.272 2.436 12.593 1.00 89.94 82 LEU A C 1
ATOM 680 O O . LEU A 1 82 ? -10.358 1.458 11.855 1.00 89.94 82 LEU A O 1
ATOM 684 N N . LYS A 1 83 ? -10.790 2.447 13.831 1.00 89.25 83 LYS A N 1
ATOM 685 C CA . LYS A 1 83 ? -11.550 1.315 14.389 1.00 89.25 83 LYS A CA 1
ATOM 686 C C . LYS A 1 83 ? -12.798 1.020 13.559 1.00 89.25 83 LYS A C 1
ATOM 688 O O . LYS A 1 83 ? -12.963 -0.094 13.084 1.00 89.25 83 LYS A O 1
ATOM 693 N N . ASN A 1 84 ? -13.607 2.048 13.293 1.00 91.81 84 ASN A N 1
ATOM 694 C CA . ASN A 1 84 ? -14.822 1.918 12.487 1.00 91.81 84 ASN A CA 1
ATOM 695 C C . ASN A 1 84 ? -14.526 1.384 11.080 1.00 91.81 84 ASN A C 1
ATOM 697 O O . ASN A 1 84 ? -15.304 0.606 10.535 1.00 91.81 84 ASN A O 1
ATOM 701 N N . PHE A 1 85 ? -13.414 1.810 10.475 1.00 89.44 85 PHE A N 1
ATOM 702 C CA . PHE A 1 85 ? -12.962 1.281 9.194 1.00 89.44 85 PHE A CA 1
ATOM 703 C C . PHE A 1 85 ? -12.653 -0.216 9.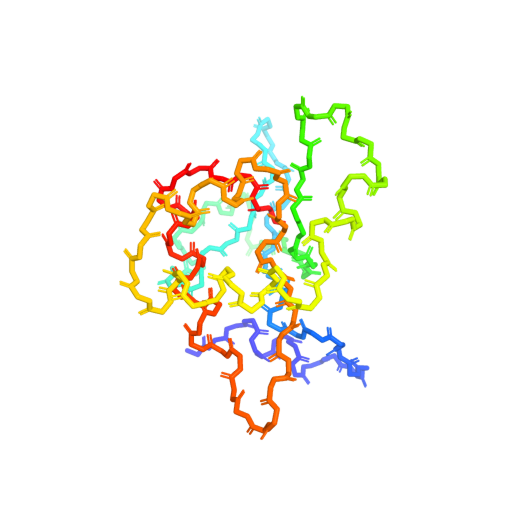289 1.00 89.44 85 PHE A C 1
ATOM 705 O O . PHE A 1 85 ? -13.170 -0.978 8.476 1.00 89.44 85 PHE A O 1
ATOM 712 N N . LEU A 1 86 ? -11.881 -0.648 10.291 1.00 86.50 86 LEU A N 1
ATOM 713 C CA . LEU A 1 86 ? -11.564 -2.066 10.496 1.00 86.50 86 LEU A CA 1
ATOM 714 C C . LEU A 1 86 ? -12.806 -2.909 10.754 1.00 86.50 86 LEU A C 1
ATOM 716 O O . LEU A 1 86 ? -12.900 -4.010 10.226 1.00 86.50 86 LEU A O 1
ATOM 720 N N . ASP A 1 87 ? -13.772 -2.398 11.509 1.00 88.00 87 ASP A N 1
ATOM 721 C CA . ASP A 1 87 ? -15.025 -3.112 11.751 1.00 88.00 87 ASP A CA 1
ATOM 722 C C . ASP A 1 87 ? -15.804 -3.318 10.439 1.00 88.00 87 ASP A C 1
ATOM 724 O O . ASP A 1 87 ? -16.346 -4.397 10.211 1.00 88.00 87 ASP A O 1
ATOM 728 N N . CYS A 1 88 ? -15.783 -2.334 9.528 1.00 86.75 88 CYS A N 1
ATOM 729 C CA . CYS A 1 88 ? -16.359 -2.478 8.183 1.00 86.75 88 CYS A CA 1
ATOM 730 C C . CYS A 1 88 ? -15.591 -3.491 7.317 1.00 86.75 88 CYS A C 1
ATOM 732 O O . CYS A 1 88 ? -16.195 -4.221 6.537 1.00 86.75 88 CYS A O 1
ATOM 734 N N . VAL A 1 89 ? -14.260 -3.532 7.435 1.00 83.25 89 VAL A N 1
ATOM 735 C CA . VAL A 1 89 ? -13.405 -4.512 6.745 1.00 83.25 89 VAL A CA 1
ATOM 736 C C . VAL A 1 89 ? -13.730 -5.925 7.237 1.00 83.25 89 VAL A C 1
ATOM 738 O O . VAL A 1 89 ? -13.981 -6.808 6.422 1.00 83.25 89 VAL A O 1
ATOM 741 N N . LYS A 1 90 ? -13.802 -6.123 8.559 1.00 82.69 90 LYS A N 1
ATOM 742 C CA . LYS A 1 90 ? -14.110 -7.410 9.203 1.00 82.69 90 LYS A CA 1
ATOM 743 C C . LYS A 1 90 ? -15.508 -7.919 8.882 1.00 82.69 90 LYS A C 1
ATOM 745 O O . LYS A 1 90 ? -15.688 -9.120 8.715 1.00 82.69 90 LYS A O 1
ATOM 750 N N . SER A 1 91 ? -16.489 -7.023 8.783 1.00 83.81 91 SER A N 1
ATOM 751 C CA . SER A 1 91 ? -17.857 -7.386 8.406 1.00 83.81 91 SER A CA 1
ATOM 752 C C . SER A 1 91 ? -18.043 -7.610 6.903 1.00 83.81 91 SER A C 1
ATOM 754 O O . SER A 1 91 ? -19.119 -8.033 6.486 1.00 83.81 91 SER A O 1
ATOM 756 N N . GLY A 1 92 ? -17.030 -7.320 6.078 1.00 80.62 92 GLY A N 1
ATOM 757 C CA . GLY A 1 92 ? -17.137 -7.400 4.623 1.00 80.62 92 GLY A CA 1
ATOM 758 C C . GLY A 1 92 ? -18.046 -6.327 4.010 1.00 80.62 92 GLY A C 1
ATOM 759 O O . GLY A 1 92 ? -18.497 -6.495 2.879 1.00 80.62 92 GLY A O 1
ATOM 760 N N . ASP A 1 93 ? -18.317 -5.221 4.714 1.00 84.31 93 ASP A N 1
ATOM 761 C CA . ASP A 1 93 ? -19.149 -4.112 4.226 1.00 84.31 93 ASP A CA 1
ATOM 762 C C . ASP A 1 93 ? -18.369 -3.254 3.215 1.00 84.31 93 ASP A C 1
ATOM 764 O O . ASP A 1 93 ? -17.809 -2.191 3.515 1.00 84.31 93 ASP A O 1
ATOM 768 N N . VAL A 1 94 ? -18.308 -3.756 1.981 1.00 82.81 94 VAL A N 1
ATOM 769 C CA . VAL A 1 94 ? -17.529 -3.175 0.880 1.00 82.81 94 VAL A CA 1
ATOM 770 C C . VAL A 1 94 ? -17.937 -1.731 0.574 1.00 82.81 94 VAL A C 1
ATOM 772 O O . VAL A 1 94 ? -17.084 -0.912 0.210 1.00 82.81 94 VAL A O 1
ATOM 775 N N . ASP A 1 95 ? -19.212 -1.383 0.741 1.00 85.94 95 ASP A N 1
ATOM 776 C CA . ASP A 1 95 ? -19.717 -0.040 0.459 1.00 85.94 95 ASP A CA 1
ATOM 777 C C . ASP A 1 95 ? -19.232 0.969 1.498 1.00 85.94 95 ASP A C 1
ATOM 779 O O . ASP A 1 95 ? -18.774 2.062 1.140 1.00 85.94 95 ASP A O 1
ATOM 783 N N . LYS A 1 96 ? -19.259 0.614 2.788 1.00 89.25 96 LYS A N 1
ATOM 784 C CA . LYS A 1 96 ? -18.685 1.470 3.836 1.00 89.25 96 LYS A CA 1
ATOM 785 C C . LYS A 1 96 ? -17.173 1.582 3.714 1.00 89.25 96 L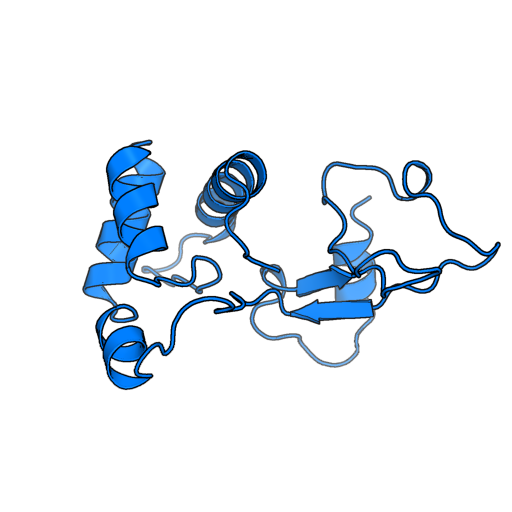YS A C 1
ATOM 787 O O . LYS A 1 96 ? -16.649 2.691 3.843 1.00 89.25 96 LYS A O 1
ATOM 792 N N . VAL A 1 97 ? -16.477 0.488 3.404 1.00 85.00 97 VAL A N 1
ATOM 793 C CA . VAL A 1 97 ? -15.030 0.520 3.141 1.00 85.00 97 VAL A CA 1
ATOM 794 C C . VAL A 1 97 ? -14.723 1.476 1.985 1.00 85.00 97 VAL A C 1
ATOM 796 O O . VAL A 1 97 ? -13.892 2.374 2.123 1.00 85.00 97 VAL A O 1
ATOM 799 N N . SER A 1 98 ? -15.472 1.387 0.885 1.00 84.12 98 SER A N 1
ATOM 800 C CA . SER A 1 98 ? -15.317 2.286 -0.266 1.00 84.12 98 SER A CA 1
ATOM 801 C C . SER A 1 98 ? -15.577 3.750 0.099 1.00 84.12 98 SER A C 1
ATOM 803 O O . SER A 1 98 ? -14.821 4.632 -0.306 1.00 84.12 98 SER A O 1
ATOM 805 N N . LYS A 1 99 ? -16.595 4.034 0.924 1.00 89.12 99 LYS A N 1
ATOM 806 C CA . LYS A 1 99 ? -16.867 5.393 1.427 1.00 89.12 99 LYS A CA 1
ATOM 807 C C . LYS A 1 99 ? -15.698 5.951 2.240 1.00 89.12 99 LYS A C 1
ATOM 809 O O . LYS A 1 99 ? -15.362 7.124 2.082 1.00 89.12 99 LYS A O 1
ATOM 814 N N . TRP A 1 100 ? -15.059 5.146 3.087 1.00 89.88 100 TRP A N 1
ATOM 815 C CA . TRP A 1 100 ? -13.872 5.569 3.839 1.00 89.88 100 TRP A CA 1
ATOM 816 C C . TRP A 1 100 ? -12.679 5.868 2.934 1.00 89.88 100 TRP A C 1
ATOM 818 O O . TRP A 1 100 ? -12.021 6.901 3.086 1.00 89.88 100 TRP A O 1
ATOM 828 N N . LEU A 1 101 ? -12.441 5.010 1.944 1.00 86.75 101 LEU A N 1
ATOM 829 C CA . LEU A 1 101 ? -11.376 5.212 0.969 1.00 86.75 101 LEU A CA 1
ATOM 830 C C . LEU A 1 101 ? -11.632 6.470 0.134 1.00 86.75 101 LEU A C 1
ATOM 832 O O . LEU A 1 101 ? -10.728 7.288 -0.024 1.00 86.75 101 LEU A O 1
ATOM 836 N N . ASN A 1 102 ? -12.862 6.716 -0.309 1.00 85.62 102 ASN A N 1
ATOM 837 C CA . ASN A 1 102 ? -13.210 7.928 -1.055 1.00 85.62 102 ASN A CA 1
ATOM 838 C C . ASN A 1 102 ? -13.061 9.209 -0.222 1.00 85.62 102 ASN A C 1
ATOM 840 O O . ASN A 1 102 ? -12.707 10.253 -0.765 1.00 85.62 102 ASN A O 1
ATOM 844 N N . LYS A 1 103 ? -13.247 9.139 1.104 1.00 87.75 103 LYS A N 1
ATOM 845 C CA . LYS A 1 103 ? -12.976 10.269 2.010 1.00 87.75 103 LYS A CA 1
ATOM 846 C C . LYS A 1 103 ? -11.488 10.620 2.111 1.00 87.75 103 LYS A C 1
ATOM 848 O O . LYS A 1 103 ? -11.168 11.735 2.512 1.00 87.75 103 LYS A O 1
ATOM 853 N N . GLY A 1 104 ? -10.589 9.704 1.750 1.00 85.44 104 GLY A N 1
ATOM 854 C CA . GLY A 1 104 ? -9.142 9.908 1.840 1.00 85.44 104 GLY A CA 1
ATOM 855 C C . GLY A 1 104 ? -8.461 9.136 2.971 1.00 85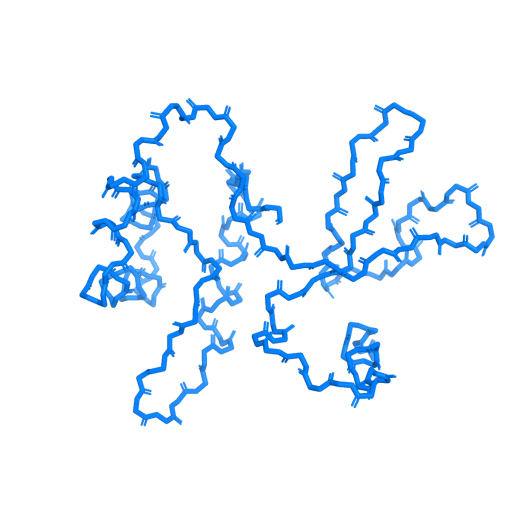.44 104 GLY A C 1
ATOM 856 O O . GLY A 1 104 ? -7.322 9.449 3.287 1.00 85.44 104 GLY A O 1
ATOM 857 N N . LEU A 1 105 ? -9.118 8.148 3.591 1.00 88.69 105 LEU A N 1
ATOM 858 C CA . LEU A 1 105 ? -8.461 7.273 4.572 1.00 88.69 105 LEU A CA 1
ATOM 859 C C . LEU A 1 105 ? -7.341 6.464 3.894 1.00 88.69 105 LEU A C 1
ATOM 861 O O . LEU A 1 105 ? -7.586 5.837 2.864 1.00 88.69 105 LEU A O 1
ATOM 865 N N . ASP A 1 106 ? -6.123 6.493 4.430 1.00 85.75 106 ASP A N 1
ATOM 866 C CA . ASP A 1 106 ? -5.019 5.641 3.988 1.00 85.75 106 ASP A CA 1
ATOM 867 C C . ASP A 1 106 ? -5.176 4.276 4.663 1.00 85.75 106 ASP A C 1
ATOM 869 O O . ASP A 1 106 ? -5.107 4.208 5.890 1.00 85.75 106 ASP A O 1
ATOM 873 N N . PRO A 1 107 ? -5.435 3.200 3.907 1.00 83.38 107 PRO A N 1
ATOM 874 C CA . PRO A 1 107 ? -5.593 1.864 4.468 1.00 83.38 107 PRO A CA 1
ATOM 875 C C . PRO A 1 107 ? -4.280 1.262 4.989 1.00 83.38 107 PRO A C 1
ATOM 877 O O . PRO A 1 107 ? -4.327 0.287 5.733 1.00 83.38 107 PRO A O 1
ATOM 880 N N . ASN A 1 108 ? -3.119 1.843 4.669 1.00 79.56 108 ASN A N 1
ATOM 881 C CA . ASN A 1 108 ? -1.808 1.342 5.087 1.00 79.56 108 ASN A CA 1
ATOM 882 C C . ASN A 1 108 ? -1.436 1.816 6.508 1.00 79.56 108 ASN A C 1
ATOM 884 O O . ASN A 1 108 ? -0.291 2.190 6.776 1.00 79.56 108 ASN A O 1
ATOM 888 N N . PHE A 1 109 ? -2.391 1.832 7.442 1.00 81.50 109 PHE A N 1
ATOM 889 C CA . PHE A 1 109 ? -2.161 2.244 8.830 1.00 81.50 109 PHE A CA 1
ATOM 890 C C . PHE A 1 109 ? -1.907 1.049 9.751 1.00 81.50 109 PHE A C 1
ATOM 892 O O . PHE A 1 109 ? -2.376 -0.063 9.528 1.00 81.50 109 PHE A O 1
ATOM 899 N N . GLN A 1 110 ? -1.182 1.294 10.839 1.00 76.69 110 GLN A N 1
ATOM 900 C CA . GLN A 1 110 ? -0.968 0.292 11.878 1.00 76.69 110 GLN A CA 1
ATOM 901 C C . GLN A 1 110 ? -2.071 0.373 12.932 1.00 76.69 110 GLN A C 1
ATOM 903 O O . GLN A 1 110 ? -2.371 1.454 13.442 1.00 76.69 110 GLN A O 1
ATOM 908 N N . TRP A 1 111 ? -2.630 -0.776 13.309 1.00 78.38 111 TRP A N 1
ATOM 909 C CA . TRP A 1 111 ? -3.664 -0.868 14.337 1.00 78.38 111 TRP A CA 1
ATOM 910 C C . TRP A 1 111 ? -3.241 -1.760 15.500 1.00 78.38 111 TRP A C 1
ATOM 912 O O . TRP A 1 111 ? -3.318 -2.978 15.438 1.00 78.38 111 TRP A O 1
ATOM 922 N N . LYS A 1 112 ? -2.815 -1.163 16.607 1.00 70.00 112 LYS A N 1
ATOM 923 C CA . LYS A 1 112 ? -2.498 -1.922 17.819 1.00 70.00 112 LYS A CA 1
ATOM 924 C C . LYS A 1 112 ? -3.694 -1.858 18.770 1.00 70.00 112 LYS A C 1
ATOM 926 O O . LYS A 1 112 ? -3.730 -0.978 19.625 1.00 70.00 112 LYS A O 1
ATOM 931 N N . ASP A 1 113 ? -4.672 -2.752 18.619 1.00 59.97 113 ASP A N 1
ATOM 932 C CA . ASP A 1 113 ? -5.587 -3.055 19.733 1.00 59.97 113 ASP A CA 1
ATOM 933 C C . ASP A 1 113 ? -4.932 -4.147 20.578 1.00 59.97 113 ASP A C 1
ATOM 935 O O . ASP A 1 113 ? -4.683 -5.239 20.074 1.00 59.97 113 ASP A O 1
ATOM 939 N N . GLY A 1 114 ? -4.611 -3.835 21.835 1.00 52.41 114 GLY A N 1
ATOM 940 C CA . GLY A 1 114 ? -4.515 -4.796 22.944 1.00 52.41 114 GLY A CA 1
ATOM 941 C C . GLY A 1 114 ? -3.845 -6.167 22.732 1.00 52.41 114 GLY A C 1
ATOM 942 O O . GLY A 1 114 ? -4.213 -7.091 23.443 1.00 52.41 114 GLY A O 1
ATOM 943 N N . GLY A 1 115 ? -2.887 -6.334 21.810 1.00 45.19 115 GLY A N 1
ATOM 944 C CA . GLY A 1 115 ? -2.069 -7.554 21.688 1.00 45.19 115 GLY A CA 1
ATOM 945 C C . GLY A 1 115 ? -2.393 -8.542 20.552 1.00 45.19 115 GLY A C 1
ATOM 946 O O . GLY A 1 115 ? -1.792 -9.612 20.525 1.00 45.19 115 GLY A O 1
ATOM 947 N N . GLY A 1 116 ? -3.271 -8.224 19.591 1.00 44.88 116 GLY A N 1
ATOM 948 C CA . GLY A 1 116 ? -3.624 -9.132 18.479 1.00 44.88 116 GLY A CA 1
ATOM 949 C C . GLY A 1 116 ? -3.170 -8.648 17.093 1.00 44.88 116 GLY A C 1
ATOM 950 O O . GLY A 1 116 ? -3.348 -7.483 16.758 1.00 44.88 116 GLY A O 1
ATOM 951 N N . LYS A 1 117 ? -2.579 -9.543 16.288 1.00 47.44 117 LYS A N 1
ATOM 952 C CA . LYS A 1 117 ? -1.919 -9.283 14.989 1.00 47.44 117 LYS A CA 1
ATOM 953 C C . LYS A 1 117 ? -2.791 -8.516 13.973 1.00 47.44 117 LYS A C 1
ATOM 955 O O . LYS A 1 117 ? -3.832 -9.002 13.551 1.00 47.44 117 LYS A O 1
ATOM 960 N N . THR A 1 118 ? -2.265 -7.391 13.484 1.00 54.25 118 THR A N 1
ATOM 961 C CA . THR A 1 118 ? -2.745 -6.569 12.346 1.00 54.25 118 THR A CA 1
ATOM 962 C C . THR A 1 118 ? -2.706 -7.257 10.981 1.00 54.25 118 THR A C 1
ATOM 964 O O . THR A 1 118 ? -3.212 -6.723 9.998 1.00 54.25 118 THR A O 1
ATOM 967 N N . GLU A 1 119 ? -2.059 -8.414 10.902 1.00 51.56 119 GLU A N 1
ATOM 968 C CA . GLU A 1 119 ? -1.642 -9.061 9.659 1.00 51.56 119 GLU A CA 1
ATOM 969 C C . GLU A 1 119 ? -2.831 -9.491 8.783 1.00 51.56 119 GLU A C 1
ATOM 971 O O . GLU A 1 119 ? -2.845 -9.214 7.587 1.00 51.56 119 GLU A O 1
ATOM 976 N N . ASN A 1 120 ? -3.881 -10.070 9.376 1.00 50.88 120 ASN A N 1
ATOM 977 C CA . ASN A 1 120 ? -5.010 -10.619 8.614 1.00 50.88 120 ASN A CA 1
ATOM 978 C C . ASN A 1 120 ? -5.979 -9.541 8.092 1.00 50.88 120 ASN A C 1
ATOM 980 O O . ASN A 1 120 ? -6.478 -9.651 6.970 1.00 50.88 120 ASN A O 1
ATOM 984 N N . ASP A 1 121 ? -6.210 -8.478 8.868 1.00 55.94 121 ASP A N 1
ATOM 985 C CA . ASP A 1 121 ? -7.145 -7.402 8.503 1.00 55.94 121 ASP A CA 1
ATOM 986 C C . ASP A 1 121 ? -6.585 -6.530 7.358 1.00 55.94 121 ASP A C 1
ATOM 988 O O . ASP A 1 121 ? -7.314 -6.100 6.456 1.00 55.94 121 ASP A O 1
ATOM 992 N N . LEU A 1 122 ? -5.264 -6.312 7.347 1.00 55.50 122 LEU A N 1
ATOM 993 C CA . LEU A 1 122 ? -4.571 -5.577 6.287 1.00 55.50 122 LEU A CA 1
ATOM 994 C C . LEU A 1 122 ? -4.565 -6.358 4.966 1.00 55.50 122 LEU A C 1
ATOM 996 O O . LEU A 1 122 ? -4.837 -5.774 3.920 1.00 55.50 122 LEU A O 1
ATOM 1000 N N . VAL A 1 123 ? -4.335 -7.676 4.995 1.00 55.03 123 VAL A N 1
ATOM 1001 C CA . VAL A 1 123 ? -4.334 -8.529 3.788 1.00 55.03 123 VAL A CA 1
ATOM 1002 C C . VAL A 1 123 ? -5.696 -8.530 3.083 1.00 55.03 123 VAL A C 1
ATOM 1004 O O . VAL A 1 123 ? -5.748 -8.440 1.853 1.00 55.03 123 VAL A O 1
ATOM 1007 N N . PHE A 1 124 ? -6.808 -8.579 3.826 1.00 55.47 124 PHE A N 1
ATOM 1008 C CA . PHE A 1 124 ? -8.147 -8.455 3.231 1.00 55.47 124 PHE A CA 1
ATOM 1009 C C . PHE A 1 124 ? -8.357 -7.076 2.594 1.00 55.47 124 PHE A C 1
ATOM 1011 O O . PHE A 1 124 ? -8.877 -6.966 1.480 1.00 55.47 124 PHE A O 1
ATOM 1018 N N . THR A 1 125 ? -7.879 -6.029 3.266 1.00 56.94 125 THR A N 1
ATOM 1019 C CA . THR A 1 125 ? -7.942 -4.654 2.767 1.00 56.94 125 THR A CA 1
ATOM 1020 C C . THR A 1 125 ? -7.150 -4.505 1.460 1.00 56.94 125 THR A C 1
ATOM 1022 O O . THR A 1 125 ? -7.704 -4.016 0.479 1.00 56.94 125 THR A O 1
ATOM 1025 N N . TYR A 1 126 ? -5.911 -5.010 1.380 1.00 57.91 126 TYR A N 1
ATOM 1026 C CA . TYR A 1 126 ? -5.102 -4.990 0.151 1.00 57.91 126 TYR A CA 1
ATOM 1027 C C . TYR A 1 126 ? -5.773 -5.734 -1.012 1.00 57.91 126 TYR A C 1
ATOM 1029 O O . TYR A 1 126 ? -5.856 -5.184 -2.109 1.00 57.91 126 TYR A O 1
ATOM 1037 N N . LYS A 1 127 ? -6.352 -6.921 -0.778 1.00 56.34 127 LYS A N 1
ATOM 1038 C CA . LYS A 1 127 ? -7.097 -7.660 -1.818 1.00 56.34 127 LYS A CA 1
ATOM 1039 C C . LYS A 1 127 ? -8.308 -6.884 -2.343 1.00 56.34 127 LYS A C 1
ATOM 1041 O O . LYS A 1 127 ? -8.620 -6.958 -3.532 1.00 56.34 127 LYS A O 1
ATOM 1046 N N . LEU A 1 128 ? -9.003 -6.145 -1.478 1.00 56.66 128 LEU A N 1
ATOM 1047 C CA . LEU A 1 128 ? -10.137 -5.312 -1.885 1.00 56.66 128 LEU A CA 1
ATOM 1048 C C . LEU A 1 128 ? -9.682 -4.072 -2.674 1.00 56.66 128 LEU A C 1
ATOM 1050 O O . LEU A 1 128 ? -10.335 -3.687 -3.645 1.00 56.66 128 LEU A O 1
ATOM 1054 N N . LEU A 1 129 ? -8.559 -3.468 -2.279 1.00 57.47 129 LEU A N 1
ATOM 1055 C CA . LEU A 1 129 ? -7.973 -2.286 -2.920 1.00 57.47 129 LEU A CA 1
ATOM 1056 C C . LEU A 1 129 ? -7.399 -2.590 -4.306 1.00 57.47 129 LEU A C 1
ATOM 1058 O O . LEU A 1 129 ? -7.676 -1.838 -5.243 1.00 57.47 129 LEU A O 1
ATOM 1062 N N . GLU A 1 130 ? -6.664 -3.699 -4.451 1.00 56.41 130 GLU A N 1
ATOM 1063 C CA . GLU A 1 130 ? -6.107 -4.151 -5.733 1.00 56.41 130 GLU A CA 1
ATOM 1064 C C . GLU A 1 130 ? -7.215 -4.414 -6.760 1.00 56.41 130 GLU A C 1
ATOM 1066 O O . GLU A 1 130 ? -7.108 -3.982 -7.907 1.00 56.41 130 GLU A O 1
ATOM 1071 N N . LYS A 1 131 ? -8.335 -5.022 -6.339 1.00 52.16 131 LYS A N 1
ATOM 1072 C CA . LYS A 1 131 ? -9.510 -5.243 -7.203 1.00 52.16 131 LYS A CA 1
ATOM 1073 C C . LYS A 1 131 ? -10.218 -3.957 -7.641 1.00 52.16 131 LYS A C 1
ATOM 1075 O O . LYS A 1 131 ? -10.972 -3.985 -8.608 1.00 52.16 131 LYS A O 1
ATOM 1080 N N . ARG A 1 132 ? -10.048 -2.849 -6.915 1.00 50.47 132 ARG A N 1
ATOM 1081 C CA . ARG A 1 132 ? -10.811 -1.601 -7.111 1.00 50.47 132 ARG A CA 1
ATOM 1082 C C . ARG A 1 132 ? -9.966 -0.452 -7.676 1.00 50.47 132 ARG A C 1
ATOM 1084 O O . ARG A 1 132 ? -10.467 0.667 -7.729 1.00 50.47 132 ARG A O 1
ATOM 1091 N N . HIS A 1 133 ? -8.714 -0.696 -8.084 1.00 50.56 133 HIS A N 1
ATOM 1092 C CA . HIS A 1 133 ? -7.774 0.340 -8.552 1.00 50.56 133 HIS A CA 1
ATOM 1093 C C . HIS A 1 133 ? -7.662 1.543 -7.599 1.00 50.56 133 HIS A C 1
ATOM 1095 O O . HIS A 1 133 ? -7.426 2.680 -8.017 1.00 50.56 133 HIS A O 1
ATOM 1101 N N . VAL A 1 134 ? -7.852 1.320 -6.296 1.00 51.47 134 VAL A N 1
ATOM 1102 C CA . VAL A 1 134 ? -7.630 2.380 -5.315 1.00 51.47 134 VAL A CA 1
ATOM 1103 C C . VAL A 1 134 ? -6.123 2.585 -5.266 1.00 51.47 134 VAL A C 1
ATOM 1105 O O . VAL A 1 134 ? -5.397 1.641 -4.982 1.00 51.47 134 VAL A O 1
ATOM 1108 N N . ASN A 1 135 ? -5.663 3.794 -5.614 1.00 47.88 135 ASN A N 1
ATOM 1109 C CA . ASN A 1 135 ? -4.247 4.169 -5.761 1.00 47.88 135 ASN A CA 1
ATOM 1110 C C . ASN A 1 135 ? -3.478 4.147 -4.421 1.00 47.88 135 ASN A C 1
ATOM 1112 O O . ASN A 1 135 ? -2.984 5.171 -3.940 1.00 47.88 135 ASN A O 1
ATOM 1116 N N . 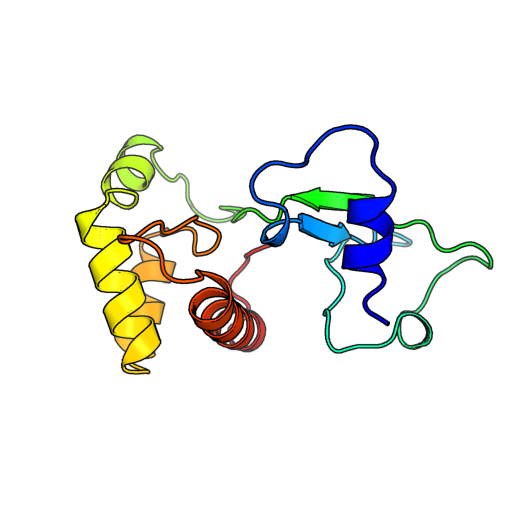CYS A 1 136 ? -3.405 2.982 -3.798 1.00 49.06 136 CYS A N 1
ATOM 1117 C CA . CYS A 1 136 ? -2.439 2.642 -2.778 1.00 49.06 136 CYS A CA 1
ATOM 1118 C C . CYS A 1 136 ? -1.228 2.114 -3.544 1.00 49.06 136 CYS A C 1
ATOM 1120 O O . CYS A 1 136 ? -1.314 1.062 -4.174 1.00 49.06 136 CYS A O 1
ATOM 1122 N N . VAL A 1 137 ? -0.166 2.921 -3.596 1.00 48.12 137 VAL A N 1
ATOM 1123 C CA . VAL A 1 137 ? 1.121 2.516 -4.169 1.00 48.12 137 VAL A CA 1
ATOM 1124 C C . VAL A 1 137 ? 1.926 2.052 -2.973 1.00 48.12 137 VAL A C 1
ATOM 1126 O O . VAL A 1 137 ? 2.353 2.920 -2.182 1.00 48.12 137 VAL A O 1
#